Protein AF-A0A925Z2W3-F1 (afdb_monomer_lite)

Secondary structure (DSSP, 8-state):
-HHHHHHHHHHHHHHHHHHHHHH------------------TT---EEE-TTS-EEEHHHHTT--

pLDDT: mean 79.56, std 14.05, range [54.38, 96.56]

Radius of gyration: 33.43 Å; chains: 1; bounding box: 63×16×86 Å

Sequence (65 aa):
MKIRIVLVVFAALGLGALGAFLTLKPSDGDAERVRTEGQALIGGPFQLIDHTGRTVTDADFRGQF

Structure (mmCIF, N/CA/C/O backbone):
data_AF-A0A925Z2W3-F1
#
_entry.id   AF-A0A925Z2W3-F1
#
loop_
_atom_site.group_PDB
_atom_site.id
_atom_site.type_symbol
_atom_site.label_atom_id
_atom_site.label_alt_id
_atom_site.label_comp_id
_atom_site.label_asym_id
_atom_site.label_entity_id
_atom_site.label_seq_id
_atom_site.pdbx_PDB_ins_code
_atom_site.Cartn_x
_atom_site.Cartn_y
_atom_site.Cartn_z
_atom_site.occupancy
_atom_site.B_iso_or_equiv
_atom_site.auth_seq_id
_atom_site.auth_comp_id
_atom_site.auth_asym_id
_atom_site.auth_atom_id
_atom_site.pdbx_PDB_model_num
ATOM 1 N N . MET A 1 1 ? 35.827 -1.835 -55.751 1.00 61.50 1 MET A N 1
ATOM 2 C CA . MET A 1 1 ? 35.979 -0.828 -54.671 1.00 61.50 1 MET A CA 1
ATOM 3 C C . MET A 1 1 ? 34.687 -0.631 -53.873 1.00 61.50 1 MET A C 1
ATOM 5 O O . MET A 1 1 ? 34.717 -0.813 -52.666 1.00 61.50 1 MET A O 1
ATOM 9 N N . LYS A 1 2 ? 33.541 -0.398 -54.534 1.00 79.75 2 LYS A N 1
ATOM 10 C CA . LYS A 1 2 ? 32.214 -0.236 -53.900 1.00 79.75 2 LYS A CA 1
ATOM 11 C C . LYS A 1 2 ? 31.806 -1.399 -52.974 1.00 79.75 2 LYS A C 1
ATOM 13 O O . LYS A 1 2 ? 31.343 -1.164 -51.869 1.00 79.75 2 LYS A O 1
ATOM 18 N N . ILE A 1 3 ? 32.081 -2.645 -53.374 1.00 87.38 3 ILE A N 1
ATOM 19 C CA . ILE A 1 3 ? 31.701 -3.847 -52.603 1.00 87.38 3 ILE A CA 1
ATOM 20 C C . ILE A 1 3 ? 32.429 -3.974 -51.256 1.00 87.38 3 ILE A C 1
ATOM 22 O O . ILE A 1 3 ? 31.861 -4.470 -50.293 1.00 87.38 3 ILE A O 1
ATOM 26 N N . ARG A 1 4 ? 33.669 -3.472 -51.159 1.00 86.81 4 ARG A N 1
ATOM 27 C CA . ARG A 1 4 ? 34.431 -3.482 -49.900 1.00 86.81 4 ARG A CA 1
ATOM 28 C C . ARG A 1 4 ? 33.847 -2.485 -48.903 1.00 86.81 4 ARG A C 1
ATOM 30 O O . ARG A 1 4 ? 33.758 -2.793 -47.726 1.00 86.81 4 ARG A O 1
ATOM 37 N N . ILE A 1 5 ? 33.397 -1.331 -49.395 1.00 89.62 5 ILE A N 1
ATOM 38 C CA . ILE A 1 5 ? 32.721 -0.318 -48.577 1.00 89.62 5 ILE A CA 1
ATOM 39 C C . ILE A 1 5 ? 31.394 -0.876 -48.055 1.00 89.62 5 ILE A C 1
ATOM 41 O O . ILE A 1 5 ? 31.121 -0.767 -46.867 1.00 89.62 5 ILE A O 1
ATOM 45 N N . VAL A 1 6 ? 30.616 -1.555 -48.905 1.00 90.75 6 VAL A N 1
ATOM 46 C CA . VAL A 1 6 ? 29.358 -2.199 -48.490 1.00 90.75 6 VAL A CA 1
ATOM 47 C C . VAL A 1 6 ? 29.595 -3.249 -47.399 1.00 90.75 6 VAL A C 1
ATOM 49 O O . VAL A 1 6 ? 28.875 -3.256 -46.406 1.00 90.75 6 VAL A O 1
ATOM 52 N N . LEU A 1 7 ? 30.632 -4.084 -47.529 1.00 91.50 7 LEU A N 1
ATOM 53 C CA . LEU A 1 7 ? 30.974 -5.083 -46.508 1.00 91.50 7 LEU A CA 1
ATOM 54 C C . LEU A 1 7 ? 31.401 -4.451 -45.178 1.00 91.50 7 LEU A C 1
ATOM 56 O O . LEU A 1 7 ? 30.991 -4.926 -44.124 1.00 91.50 7 LEU A O 1
ATOM 60 N N . VAL A 1 8 ? 32.182 -3.369 -45.214 1.00 92.44 8 VAL A N 1
ATOM 61 C CA . VAL A 1 8 ? 32.606 -2.657 -43.998 1.00 92.44 8 VAL A CA 1
ATOM 62 C C . VAL A 1 8 ? 31.415 -2.002 -43.298 1.00 92.44 8 VAL A C 1
ATOM 64 O O . VAL A 1 8 ? 31.307 -2.089 -42.079 1.00 92.44 8 VAL A O 1
ATOM 67 N N . VAL A 1 9 ? 30.487 -1.409 -44.053 1.00 92.19 9 VAL A N 1
ATOM 68 C CA . VAL A 1 9 ? 29.264 -0.811 -43.496 1.00 92.19 9 VAL A CA 1
ATOM 69 C C . VAL A 1 9 ? 28.374 -1.878 -42.855 1.00 92.19 9 VAL A C 1
ATOM 71 O O . VAL A 1 9 ? 27.902 -1.684 -41.738 1.00 92.19 9 VAL A O 1
ATOM 74 N N . PHE A 1 10 ? 28.195 -3.028 -43.510 1.00 93.62 10 PHE A N 1
ATOM 75 C CA . PHE A 1 10 ? 27.431 -4.141 -42.940 1.00 93.62 10 PHE A CA 1
ATOM 76 C C . PHE A 1 10 ? 28.087 -4.725 -41.687 1.00 93.62 10 PHE A C 1
ATOM 78 O O . PHE A 1 10 ? 27.392 -5.001 -40.712 1.00 93.62 10 PHE A O 1
ATOM 85 N N . ALA A 1 11 ? 29.413 -4.874 -41.682 1.00 92.69 11 ALA A N 1
ATOM 86 C CA . ALA A 1 11 ? 30.143 -5.349 -40.512 1.00 92.69 11 ALA A CA 1
ATOM 87 C C . ALA A 1 11 ? 30.026 -4.368 -39.334 1.00 92.69 11 ALA A C 1
ATOM 89 O O . ALA A 1 11 ? 29.776 -4.791 -38.208 1.00 92.69 11 ALA A O 1
ATOM 90 N N . ALA A 1 12 ? 30.136 -3.061 -39.591 1.00 89.88 12 ALA A N 1
ATOM 91 C CA . ALA A 1 12 ? 29.983 -2.029 -38.569 1.00 89.88 12 ALA A CA 1
ATOM 92 C C . ALA A 1 12 ? 28.557 -1.991 -37.991 1.00 89.88 12 ALA A C 1
ATOM 94 O O . ALA A 1 12 ? 28.391 -1.933 -36.773 1.00 89.88 12 ALA A O 1
ATOM 95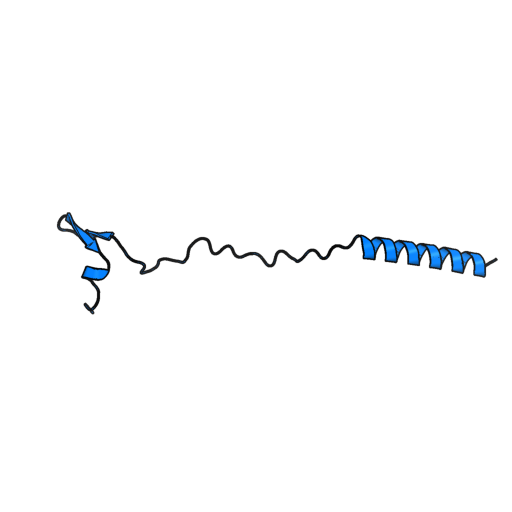 N N . LEU A 1 13 ? 27.531 -2.089 -38.844 1.00 92.25 13 LEU A N 1
ATOM 96 C CA . LEU A 1 13 ? 26.133 -2.163 -38.407 1.00 92.25 13 LEU A CA 1
ATOM 97 C C . LEU A 1 13 ? 25.848 -3.439 -37.607 1.00 92.25 13 LEU A C 1
ATOM 99 O O . LEU A 1 13 ? 25.197 -3.372 -36.567 1.00 92.25 13 LEU A O 1
ATOM 103 N N . GLY A 1 14 ? 26.367 -4.584 -38.055 1.00 93.06 14 GLY A N 1
ATOM 104 C CA . GLY A 1 14 ? 26.215 -5.859 -37.355 1.00 93.06 14 GLY A CA 1
ATOM 105 C C . GLY A 1 14 ? 26.861 -5.845 -35.971 1.00 93.06 14 GLY A C 1
ATOM 106 O O . GLY A 1 14 ? 26.237 -6.265 -35.000 1.00 93.06 14 GLY A O 1
ATOM 107 N N . LEU A 1 15 ? 28.077 -5.301 -35.855 1.00 91.19 15 LEU A N 1
ATOM 108 C CA . LEU A 1 15 ? 28.773 -5.160 -34.573 1.00 91.19 15 LEU A CA 1
ATOM 109 C C . LEU A 1 15 ? 28.054 -4.188 -33.629 1.00 91.19 15 LEU A C 1
ATOM 111 O O . LEU A 1 15 ? 27.938 -4.477 -32.439 1.00 91.19 15 LEU A O 1
ATOM 115 N N . GLY A 1 16 ? 27.526 -3.076 -34.148 1.00 88.69 16 GLY A N 1
ATOM 116 C CA . GLY A 1 16 ? 26.725 -2.134 -33.363 1.00 88.69 16 GLY A CA 1
ATOM 117 C C . GLY A 1 16 ? 25.427 -2.755 -32.841 1.00 88.69 16 GLY A C 1
ATOM 118 O O . GLY A 1 16 ? 25.119 -2.635 -31.657 1.00 88.69 16 GLY A O 1
ATOM 119 N N . ALA A 1 17 ? 24.702 -3.481 -33.697 1.00 87.00 17 ALA A N 1
ATOM 120 C CA . ALA A 1 17 ? 23.474 -4.178 -33.318 1.00 87.00 17 ALA A CA 1
ATOM 121 C C . ALA A 1 17 ? 23.736 -5.292 -32.293 1.00 87.00 17 ALA A C 1
ATOM 123 O O . ALA A 1 17 ? 22.991 -5.416 -31.323 1.00 87.00 17 ALA A O 1
ATOM 124 N N . LEU A 1 18 ? 24.815 -6.062 -32.463 1.00 88.38 18 LEU A N 1
ATOM 125 C CA . LEU A 1 18 ? 25.204 -7.113 -31.523 1.00 88.38 18 LEU A CA 1
ATOM 126 C C . LEU A 1 18 ? 25.628 -6.533 -30.167 1.00 88.38 18 LEU A C 1
ATOM 128 O O . LEU A 1 18 ? 25.235 -7.054 -29.127 1.00 88.38 18 LEU A O 1
ATOM 132 N N . GLY A 1 19 ? 26.379 -5.429 -30.168 1.00 87.56 19 GLY A N 1
ATOM 133 C CA . GLY A 1 19 ? 26.749 -4.715 -28.946 1.00 87.56 19 GLY A CA 1
ATOM 134 C C . GLY A 1 19 ? 25.529 -4.185 -28.191 1.00 87.56 19 GLY A C 1
ATOM 135 O O . GLY A 1 19 ? 25.427 -4.373 -26.980 1.00 87.56 19 GLY A O 1
ATOM 136 N N . ALA A 1 20 ? 24.566 -3.588 -28.898 1.00 83.56 20 ALA A N 1
ATOM 137 C CA . ALA A 1 20 ? 23.312 -3.135 -28.299 1.00 83.56 20 ALA A CA 1
ATOM 138 C C . ALA A 1 20 ? 22.486 -4.310 -27.757 1.00 83.56 20 ALA A C 1
ATOM 140 O O . ALA A 1 20 ? 22.003 -4.245 -26.635 1.00 83.56 20 ALA A O 1
ATOM 141 N N . PHE A 1 21 ? 22.385 -5.410 -28.504 1.00 83.94 21 PHE A N 1
ATOM 142 C CA . PHE A 1 21 ? 21.652 -6.603 -28.076 1.00 83.94 21 PHE A CA 1
ATOM 143 C C . PHE A 1 21 ? 22.244 -7.241 -26.811 1.00 83.94 21 PHE A C 1
ATOM 145 O O . PHE A 1 21 ? 21.503 -7.673 -25.936 1.00 83.94 21 PHE A O 1
ATOM 152 N N . LEU A 1 22 ? 23.574 -7.268 -26.686 1.00 84.12 22 LEU A N 1
ATOM 153 C CA . LEU A 1 22 ? 24.253 -7.813 -25.507 1.00 84.12 22 LEU A CA 1
ATOM 154 C C . LEU A 1 22 ? 24.190 -6.884 -24.286 1.00 84.12 22 LEU A C 1
ATOM 156 O O . LEU A 1 22 ? 24.323 -7.356 -23.159 1.00 84.12 22 LEU A O 1
ATOM 160 N N . THR A 1 23 ? 24.018 -5.575 -24.492 1.00 81.94 23 THR A N 1
ATOM 161 C CA . THR A 1 23 ? 24.019 -4.574 -23.409 1.00 81.94 23 THR A CA 1
ATOM 162 C C . THR A 1 23 ? 22.626 -4.120 -22.987 1.00 81.94 23 THR A C 1
ATOM 164 O O . THR A 1 23 ? 22.469 -3.656 -21.856 1.00 81.94 23 THR A O 1
ATOM 167 N N . LEU A 1 24 ? 21.605 -4.294 -23.833 1.00 76.62 24 LEU A N 1
ATOM 168 C CA . LEU A 1 24 ? 20.207 -4.107 -23.457 1.00 76.62 24 LEU A CA 1
ATOM 169 C C . LEU A 1 24 ? 19.786 -5.236 -22.519 1.00 76.62 24 LEU A C 1
ATOM 171 O O . LEU A 1 24 ? 19.225 -6.258 -22.910 1.00 76.62 24 LEU A O 1
ATOM 175 N N . LYS A 1 25 ? 20.051 -5.030 -21.235 1.00 72.81 25 LYS A N 1
ATOM 176 C CA . LYS A 1 25 ? 19.369 -5.764 -20.185 1.00 72.81 25 LYS A CA 1
ATOM 177 C C . LYS A 1 25 ? 17.904 -5.316 -20.222 1.00 72.81 25 LYS A C 1
ATOM 179 O O . LYS A 1 25 ? 17.674 -4.105 -20.237 1.00 72.81 25 LYS A O 1
ATOM 184 N N . PRO A 1 26 ? 16.925 -6.235 -20.268 1.00 63.31 26 PRO A N 1
ATOM 185 C CA . PRO A 1 26 ? 15.542 -5.863 -20.047 1.00 63.31 26 PRO A CA 1
ATOM 186 C C . PRO A 1 26 ? 15.509 -5.163 -18.694 1.00 63.31 26 PRO A C 1
ATOM 188 O O . PRO A 1 26 ? 15.791 -5.778 -17.665 1.00 63.31 26 PRO A O 1
ATOM 191 N N . SER A 1 27 ? 15.256 -3.856 -18.695 1.00 60.72 27 SER A N 1
ATOM 192 C CA . SER A 1 27 ? 14.671 -3.244 -17.521 1.00 60.72 27 SER A CA 1
ATOM 193 C C . SER A 1 27 ? 13.320 -3.920 -17.431 1.00 60.72 27 SER A C 1
ATOM 195 O O . SER A 1 27 ? 12.403 -3.551 -18.166 1.00 60.72 27 SER A O 1
ATOM 197 N N . ASP A 1 28 ? 13.239 -4.979 -16.620 1.00 61.41 28 ASP A N 1
ATOM 198 C CA . ASP A 1 28 ? 11.986 -5.360 -15.996 1.00 61.41 28 ASP A CA 1
ATOM 199 C C . ASP A 1 28 ? 11.493 -4.044 -15.441 1.00 61.41 28 ASP A C 1
ATOM 201 O O . ASP A 1 28 ? 12.093 -3.505 -14.506 1.00 61.41 28 ASP A O 1
ATOM 205 N N . GLY A 1 29 ? 10.543 -3.437 -16.160 1.00 55.78 29 GLY A N 1
ATOM 206 C CA . GLY A 1 29 ? 9.975 -2.177 -15.752 1.00 55.78 29 GLY A CA 1
ATOM 207 C C . GLY A 1 29 ? 9.677 -2.348 -14.282 1.00 55.78 29 GLY A C 1
ATOM 208 O O . GLY A 1 29 ? 9.257 -3.435 -13.862 1.00 55.78 29 GLY A O 1
ATOM 209 N N . ASP A 1 30 ? 9.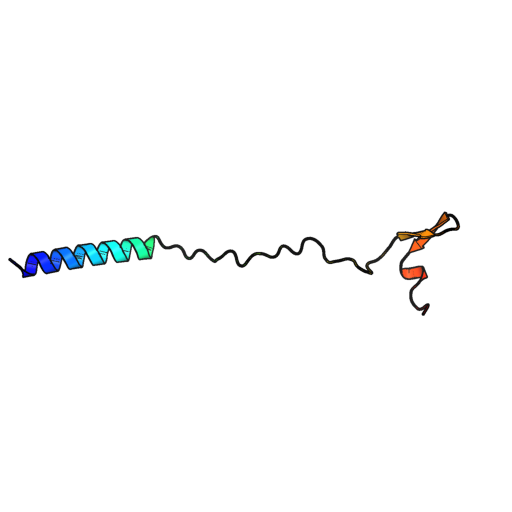956 -1.317 -13.501 1.00 54.38 30 ASP A N 1
ATOM 210 C CA . ASP A 1 30 ? 9.294 -1.162 -12.231 1.00 54.38 30 ASP A CA 1
ATOM 211 C C . ASP A 1 30 ? 7.796 -1.180 -12.566 1.00 54.38 30 ASP A C 1
ATOM 213 O O . ASP A 1 30 ? 7.166 -0.148 -12.776 1.00 54.38 30 ASP A O 1
ATOM 217 N N . ALA A 1 31 ? 7.236 -2.388 -12.710 1.00 57.09 31 ALA A N 1
ATOM 218 C CA . ALA A 1 31 ? 5.894 -2.737 -12.355 1.00 57.09 31 ALA A CA 1
ATOM 219 C C . ALA A 1 31 ? 5.890 -2.263 -10.932 1.00 57.09 31 ALA A C 1
ATOM 221 O O . ALA A 1 31 ? 6.432 -2.941 -10.053 1.00 57.09 31 ALA A O 1
ATOM 222 N N . GLU A 1 32 ? 5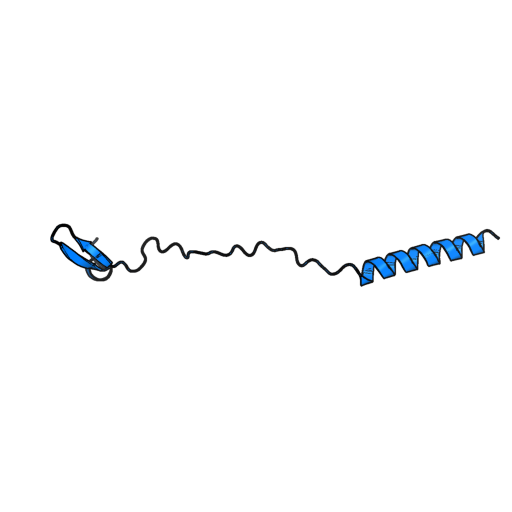.501 -0.994 -10.829 1.00 56.91 32 GLU A N 1
ATOM 223 C CA . GLU A 1 32 ? 5.350 -0.198 -9.650 1.00 56.91 32 GLU A CA 1
ATOM 224 C C . GLU A 1 32 ? 4.931 -1.204 -8.613 1.00 56.91 32 GLU A C 1
ATOM 226 O O . GLU A 1 32 ? 3.824 -1.749 -8.666 1.00 56.91 32 GLU A O 1
ATOM 231 N N . ARG A 1 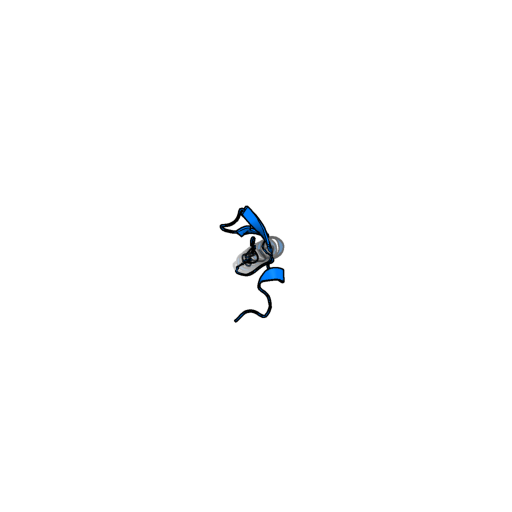33 ? 5.900 -1.625 -7.789 1.00 57.12 33 ARG A N 1
ATOM 232 C CA . ARG A 1 33 ? 5.576 -2.472 -6.663 1.00 57.12 33 ARG A CA 1
ATOM 233 C C . ARG A 1 33 ? 4.805 -1.482 -5.840 1.00 57.12 33 ARG A C 1
ATOM 235 O O . ARG A 1 33 ? 5.415 -0.703 -5.112 1.00 57.12 33 ARG A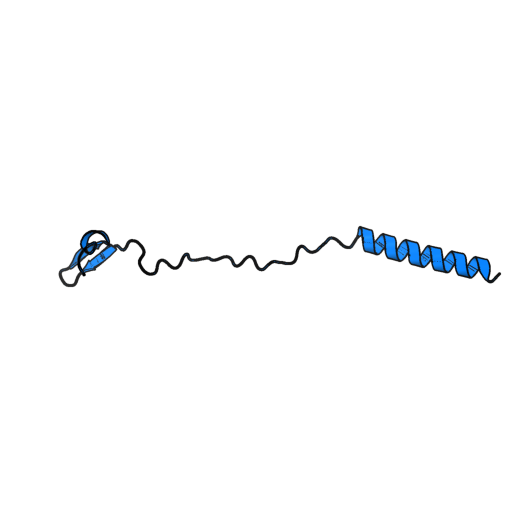 O 1
ATOM 242 N N . VAL A 1 34 ? 3.493 -1.446 -6.062 1.00 60.38 34 VAL A N 1
ATOM 243 C CA . VAL A 1 34 ? 2.525 -0.821 -5.198 1.00 60.38 34 VAL A CA 1
ATOM 244 C C . VAL A 1 34 ? 2.770 -1.563 -3.906 1.00 60.38 34 VAL A C 1
ATOM 246 O O . VAL A 1 34 ? 2.273 -2.663 -3.670 1.00 60.38 34 VAL A O 1
ATOM 249 N N . ARG A 1 35 ? 3.704 -1.028 -3.125 1.00 59.34 35 ARG A N 1
ATOM 250 C CA . ARG A 1 35 ? 3.909 -1.423 -1.758 1.00 59.34 35 ARG A CA 1
ATOM 251 C C . ARG A 1 35 ? 2.641 -0.919 -1.114 1.00 59.34 35 ARG A C 1
ATOM 253 O O . ARG A 1 35 ? 2.527 0.257 -0.788 1.00 59.34 35 ARG A O 1
ATOM 260 N N . THR A 1 36 ? 1.643 -1.789 -1.041 1.00 60.62 36 THR A N 1
ATOM 261 C CA . THR A 1 36 ? 0.480 -1.586 -0.194 1.00 60.62 36 THR A CA 1
ATOM 262 C C . THR A 1 36 ? 0.988 -1.676 1.243 1.00 60.62 36 THR A C 1
ATOM 264 O O . THR A 1 36 ? 0.833 -2.686 1.923 1.00 60.62 36 THR A O 1
ATOM 267 N N . GLU A 1 37 ? 1.714 -0.649 1.680 1.00 61.41 37 GLU A N 1
ATOM 268 C CA . GLU A 1 37 ? 2.026 -0.440 3.083 1.00 61.41 37 GLU A CA 1
ATOM 269 C C . GLU A 1 37 ? 0.734 0.062 3.715 1.00 61.41 37 GLU A C 1
ATOM 271 O O . GLU A 1 37 ? 0.254 1.155 3.422 1.00 61.41 37 GLU A O 1
ATOM 276 N N . GLY A 1 38 ? 0.114 -0.810 4.502 1.00 60.53 38 GLY A N 1
ATOM 277 C CA . GLY A 1 38 ? -1.215 -0.589 5.043 1.00 60.53 38 GLY A CA 1
ATOM 278 C C . GLY A 1 38 ? -2.246 -1.418 4.301 1.00 60.53 38 GLY A C 1
ATOM 279 O O . GLY A 1 38 ? -2.972 -0.928 3.438 1.00 60.53 38 GLY A O 1
ATOM 280 N N . GLN A 1 39 ? -2.400 -2.675 4.723 1.00 59.00 39 GLN A N 1
ATOM 281 C CA . GLN A 1 39 ? -3.748 -3.223 4.763 1.00 59.00 39 GLN A CA 1
ATOM 282 C C . GLN A 1 39 ? -4.579 -2.182 5.515 1.00 59.00 39 GLN A C 1
ATOM 284 O O . GLN A 1 39 ? -4.300 -1.906 6.681 1.00 59.00 39 GLN A O 1
ATOM 289 N N . ALA A 1 40 ? -5.512 -1.526 4.829 1.00 61.12 40 ALA A N 1
ATOM 290 C CA . ALA A 1 40 ? -6.419 -0.609 5.484 1.00 61.12 40 ALA A CA 1
ATOM 291 C C . ALA A 1 40 ? -7.179 -1.432 6.531 1.00 61.12 40 ALA A C 1
ATOM 293 O O . ALA A 1 40 ? -8.094 -2.181 6.200 1.00 61.12 40 ALA A O 1
ATOM 294 N N . LEU A 1 41 ? -6.766 -1.324 7.796 1.00 60.00 41 LEU A N 1
ATOM 295 C CA . LEU A 1 41 ? -7.414 -1.921 8.966 1.00 60.00 41 LEU A CA 1
ATOM 296 C C . LEU A 1 41 ? -8.750 -1.214 9.257 1.00 60.00 41 LEU A C 1
ATOM 298 O O . LEU A 1 41 ? -9.134 -1.071 10.416 1.00 60.00 41 LEU A O 1
ATOM 302 N N . ILE A 1 42 ? -9.450 -0.707 8.237 1.00 59.28 42 ILE A N 1
ATOM 303 C CA . ILE A 1 42 ? -10.765 -0.101 8.421 1.00 59.28 42 ILE A CA 1
ATOM 304 C C . ILE A 1 42 ? -11.693 -1.243 8.848 1.00 59.28 42 ILE A C 1
ATOM 306 O O . ILE A 1 42 ? -12.053 -2.094 8.040 1.00 59.28 42 ILE A O 1
ATOM 310 N N . GLY A 1 43 ? -11.996 -1.291 10.149 1.00 64.88 43 GLY A N 1
ATOM 311 C CA . GLY A 1 43 ? -12.726 -2.388 10.793 1.00 64.88 43 GLY A CA 1
ATOM 312 C C . GLY A 1 43 ? -11.866 -3.559 11.297 1.00 64.88 43 GLY A C 1
ATOM 313 O O . GLY A 1 43 ? -12.405 -4.641 11.512 1.00 64.88 43 GLY A O 1
ATOM 314 N N . GLY A 1 44 ? -10.549 -3.389 11.471 1.00 72.75 44 GLY A N 1
ATOM 315 C CA . GLY A 1 44 ? -9.699 -4.390 12.129 1.00 72.75 44 GLY A CA 1
ATOM 316 C C . GLY A 1 44 ? -10.006 -4.543 13.631 1.00 72.75 44 GLY A C 1
ATOM 317 O O . GLY A 1 44 ? -10.766 -3.743 14.183 1.00 72.75 44 GLY A O 1
ATOM 318 N N . PRO A 1 45 ? -9.413 -5.540 14.315 1.00 83.50 45 PRO A N 1
ATOM 319 C CA . PRO A 1 45 ? -9.530 -5.668 15.765 1.00 83.50 45 PRO A CA 1
ATOM 320 C C . PRO A 1 45 ? -9.139 -4.353 16.436 1.00 83.50 45 PRO A C 1
ATOM 322 O O . PRO A 1 45 ? -8.067 -3.808 16.162 1.00 83.50 45 PRO A O 1
ATOM 325 N N . PHE A 1 46 ? -10.010 -3.836 17.295 1.00 86.56 46 PHE A N 1
ATOM 326 C CA . PHE A 1 46 ? -9.751 -2.612 18.039 1.00 86.56 46 PHE A CA 1
ATOM 327 C C . PHE A 1 46 ? -9.680 -2.902 19.528 1.00 86.56 46 PHE A C 1
ATOM 329 O O . PHE A 1 46 ? -10.265 -3.861 20.027 1.00 86.56 46 PHE A O 1
ATOM 336 N N . GLN A 1 47 ? -8.967 -2.032 20.231 1.00 90.50 47 GLN A N 1
ATOM 337 C CA . GLN A 1 47 ? -9.009 -1.932 21.677 1.00 90.50 47 GLN A CA 1
ATOM 338 C C . GLN A 1 47 ? -9.085 -0.446 22.018 1.00 90.50 47 GLN A C 1
ATOM 340 O O . GLN A 1 47 ? -8.179 0.318 21.689 1.00 90.50 47 GLN A O 1
ATOM 345 N N . LEU A 1 48 ? -10.206 -0.029 22.594 1.00 91.19 48 LEU A N 1
ATOM 346 C CA . LEU A 1 48 ? -10.536 1.367 22.869 1.00 91.19 48 LEU A CA 1
ATOM 347 C C . LEU A 1 48 ? -10.997 1.519 24.316 1.00 91.19 48 LEU A C 1
ATOM 349 O O . LEU A 1 48 ? -11.281 0.536 24.996 1.00 91.19 48 LEU A O 1
ATOM 353 N N . ILE A 1 49 ? -11.078 2.763 24.772 1.00 95.88 49 ILE A N 1
ATOM 354 C CA . ILE A 1 49 ? -11.681 3.116 26.053 1.00 95.88 49 ILE A CA 1
ATOM 355 C C . ILE A 1 49 ? -13.056 3.711 25.769 1.00 95.88 49 ILE A C 1
ATOM 357 O O . ILE A 1 49 ? -13.177 4.625 24.951 1.00 95.88 49 ILE A O 1
ATOM 361 N N . ASP A 1 50 ? -14.091 3.177 26.409 1.00 92.69 50 ASP A N 1
ATOM 362 C CA . ASP A 1 50 ? -15.440 3.722 26.301 1.00 92.69 50 ASP A CA 1
ATOM 363 C C . ASP A 1 50 ? -15.628 4.983 27.167 1.00 92.69 50 ASP A C 1
ATOM 365 O O . ASP A 1 50 ? -14.749 5.409 27.917 1.00 92.69 50 ASP A O 1
ATOM 369 N N . HIS A 1 51 ? -16.813 5.590 27.092 1.00 94.44 51 HIS A N 1
ATOM 370 C CA . HIS A 1 51 ? -17.146 6.793 27.862 1.00 94.44 51 HIS A CA 1
ATOM 371 C C . HIS A 1 51 ? -17.178 6.582 29.390 1.00 94.44 51 HIS A C 1
ATOM 373 O O . HIS A 1 51 ? -17.231 7.558 30.136 1.00 94.44 51 HIS A O 1
ATOM 379 N N . THR A 1 52 ? -17.160 5.331 29.858 1.00 96.44 52 THR A N 1
ATOM 380 C CA . THR A 1 52 ? -17.117 4.963 31.281 1.00 96.44 52 THR A CA 1
ATOM 381 C C . THR A 1 52 ? -15.694 4.691 31.775 1.00 96.44 52 THR A C 1
ATOM 383 O O . THR A 1 52 ? -15.486 4.499 32.972 1.00 96.44 52 THR A O 1
ATOM 386 N N . GLY A 1 53 ? -14.704 4.701 30.876 1.00 95.31 53 GLY A N 1
ATOM 387 C CA . GLY A 1 53 ? -13.314 4.372 31.184 1.00 95.31 53 GLY A CA 1
ATOM 388 C C . GLY A 1 53 ? -12.985 2.882 31.057 1.00 95.31 53 GLY A C 1
ATOM 389 O O . GLY A 1 53 ? -11.890 2.467 31.439 1.00 95.31 53 GLY A O 1
ATOM 390 N N . ARG A 1 54 ? -13.898 2.059 30.532 1.00 96.56 54 ARG A N 1
ATOM 391 C CA . ARG A 1 54 ? -13.689 0.619 30.367 1.00 96.56 54 ARG A CA 1
ATOM 392 C C . ARG A 1 54 ? -12.978 0.324 29.048 1.00 96.56 54 ARG A C 1
ATOM 394 O O . ARG A 1 54 ? -13.338 0.862 28.004 1.00 96.56 54 ARG A O 1
ATOM 401 N N . THR A 1 55 ? -12.013 -0.594 29.088 1.00 94.94 55 THR A N 1
ATOM 402 C CA . THR A 1 55 ? -11.411 -1.170 27.880 1.00 94.94 55 THR A CA 1
ATOM 403 C C . THR A 1 55 ? -12.418 -2.060 27.160 1.00 94.94 55 THR A C 1
ATOM 405 O O . THR A 1 55 ? -12.912 -3.030 27.736 1.00 94.94 55 THR A O 1
ATOM 408 N N . VAL A 1 56 ? -12.686 -1.743 25.898 1.00 93.94 56 VAL A N 1
ATOM 409 C CA . VAL A 1 56 ? -13.582 -2.485 25.008 1.00 93.94 56 VAL A CA 1
ATOM 410 C C . VAL A 1 56 ? -12.853 -2.885 23.733 1.00 93.94 56 VAL A C 1
ATOM 412 O O . VAL A 1 56 ? -11.911 -2.219 23.298 1.00 93.94 56 VAL A O 1
ATOM 415 N N . THR A 1 57 ? -13.283 -3.986 23.140 1.00 92.69 57 THR A N 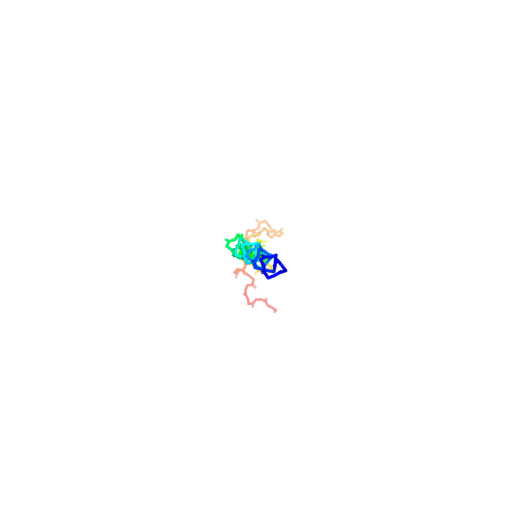1
ATOM 416 C CA . THR A 1 57 ? -12.670 -4.619 21.974 1.00 92.69 57 THR A CA 1
ATOM 417 C C . THR A 1 57 ? -13.702 -4.924 20.900 1.00 92.69 57 THR A C 1
ATOM 419 O O . THR A 1 57 ? -14.903 -4.853 21.150 1.00 92.69 57 THR A O 1
ATOM 422 N N . ASP A 1 58 ? -13.255 -5.317 19.707 1.00 87.50 58 ASP A N 1
ATOM 423 C CA . ASP A 1 58 ? -14.170 -5.708 18.630 1.00 87.50 58 ASP A CA 1
ATOM 424 C C . ASP A 1 58 ? -15.114 -6.852 19.037 1.00 87.50 58 ASP A C 1
ATOM 426 O O . ASP A 1 58 ? -16.275 -6.860 18.634 1.00 87.50 58 ASP A O 1
ATOM 430 N N . ALA A 1 59 ? -14.652 -7.769 19.895 1.00 90.00 59 ALA A N 1
ATOM 431 C CA . ALA A 1 59 ? -15.446 -8.884 20.398 1.00 90.00 59 ALA A CA 1
ATOM 432 C C . ALA A 1 59 ? -16.676 -8.436 21.203 1.00 90.00 59 ALA A C 1
ATOM 434 O O . ALA A 1 59 ? -17.697 -9.121 21.164 1.00 90.00 59 ALA A O 1
ATOM 435 N N . ASP A 1 60 ? -16.597 -7.288 21.881 1.00 90.00 60 ASP A N 1
ATOM 436 C CA . ASP A 1 60 ? -17.686 -6.758 22.707 1.00 90.00 60 ASP A CA 1
ATOM 437 C C . ASP A 1 60 ? -18.867 -6.238 21.864 1.00 90.00 60 ASP A C 1
ATOM 439 O O . ASP A 1 60 ? -19.980 -6.130 22.372 1.00 90.00 60 ASP A O 1
ATOM 443 N N . PHE A 1 61 ? -18.643 -5.959 20.573 1.00 87.62 61 PHE A N 1
ATOM 444 C CA . PHE A 1 61 ? -19.645 -5.392 19.659 1.00 87.62 61 PHE A CA 1
ATOM 445 C C . PHE A 1 61 ? -20.065 -6.348 18.529 1.00 87.62 61 PHE A C 1
ATOM 447 O O . PHE A 1 61 ? -20.916 -6.010 17.704 1.00 87.62 61 PHE A O 1
ATOM 454 N N . ARG A 1 62 ? -19.502 -7.562 18.460 1.00 84.69 62 ARG A N 1
ATOM 455 C CA . ARG A 1 62 ? -19.913 -8.569 17.467 1.00 84.69 62 ARG A CA 1
ATOM 456 C C . ARG A 1 62 ? -21.348 -9.026 17.734 1.00 84.69 62 ARG A C 1
ATOM 458 O O . ARG A 1 62 ? -21.671 -9.459 18.834 1.00 84.69 62 ARG A O 1
ATOM 465 N N . GLY A 1 63 ? -22.194 -9.009 16.704 1.00 82.25 63 GLY A N 1
ATOM 466 C CA . GLY A 1 63 ? -23.570 -9.513 16.810 1.00 82.25 63 GLY A CA 1
ATOM 467 C C . GLY A 1 63 ? -24.583 -8.519 17.386 1.00 82.25 63 GLY A C 1
ATOM 468 O O . GLY A 1 63 ? -25.740 -8.887 17.567 1.00 82.25 63 GLY A O 1
ATOM 469 N N . GLN A 1 64 ? -24.163 -7.285 17.671 1.00 74.88 64 GLN A N 1
ATOM 470 C CA . GLN A 1 64 ? -25.058 -6.167 17.955 1.00 74.88 64 GLN A CA 1
ATOM 471 C C . GLN A 1 64 ? -25.240 -5.365 16.659 1.00 74.88 64 GLN A C 1
ATOM 473 O O . GLN A 1 64 ? -24.278 -4.799 16.143 1.00 74.88 64 GLN A O 1
ATOM 478 N N . PHE A 1 65 ? -26.452 -5.366 16.110 1.00 64.75 65 PHE A N 1
ATOM 479 C CA . PHE A 1 65 ? -26.845 -4.612 14.915 1.00 64.75 65 PHE A CA 1
ATOM 480 C C . PHE A 1 65 ? -28.259 -4.066 15.087 1.00 64.75 65 PHE A C 1
ATOM 482 O O . PHE A 1 65 ? -29.066 -4.751 15.759 1.00 64.75 65 PHE A O 1
#

Foldseek 3Di:
DVVVVVVVVVVVVVVVVVVCVVPPDPPPDCPVPPPCPDPPCPVPWDWDQDPVRDTDIPVNCPPPD